Protein AF-A0A3L7W9H5-F1 (afdb_monomer_lite)

Structure (mmCIF, N/CA/C/O backbone):
data_AF-A0A3L7W9H5-F1
#
_entry.id   AF-A0A3L7W9H5-F1
#
loop_
_atom_site.group_PDB
_atom_site.id
_atom_site.type_symbol
_atom_site.label_atom_id
_atom_site.label_alt_id
_atom_site.label_comp_id
_atom_site.label_asym_id
_atom_site.label_entity_id
_atom_site.label_seq_id
_atom_site.pdbx_PDB_ins_code
_atom_site.Cartn_x
_atom_site.Cartn_y
_atom_site.Cartn_z
_atom_site.occupancy
_atom_site.B_iso_or_equiv
_atom_site.auth_seq_id
_atom_site.auth_comp_id
_atom_site.auth_asym_id
_atom_site.auth_atom_id
_atom_site.pdbx_PDB_model_num
ATOM 1 N N . CYS A 1 1 ? 23.645 6.326 -4.754 1.00 51.69 1 CYS A N 1
ATOM 2 C CA . CYS A 1 1 ? 22.865 5.122 -5.107 1.00 51.69 1 CYS A CA 1
ATOM 3 C C . CYS A 1 1 ? 21.530 5.191 -4.371 1.00 51.69 1 CYS A C 1
ATOM 5 O O . CYS A 1 1 ? 21.534 5.391 -3.162 1.00 51.69 1 CYS A O 1
ATOM 7 N N . GLY A 1 2 ? 20.391 5.114 -5.065 1.00 63.00 2 GLY A N 1
ATOM 8 C CA . GLY A 1 2 ? 19.113 4.893 -4.386 1.00 63.00 2 GLY A CA 1
ATOM 9 C C . GLY A 1 2 ? 19.090 3.464 -3.844 1.00 63.00 2 GLY A C 1
ATOM 10 O O . GLY A 1 2 ? 19.274 2.532 -4.619 1.00 63.00 2 GLY A O 1
ATOM 11 N N . THR A 1 3 ? 18.936 3.293 -2.532 1.00 83.44 3 THR A N 1
ATOM 12 C CA . THR A 1 3 ? 18.935 1.983 -1.845 1.00 83.44 3 THR A CA 1
ATOM 13 C C . THR A 1 3 ? 17.536 1.499 -1.465 1.00 83.44 3 THR A C 1
ATOM 15 O O . THR A 1 3 ? 17.373 0.353 -1.062 1.00 83.44 3 THR A O 1
ATOM 18 N N . LEU A 1 4 ? 16.518 2.354 -1.602 1.00 90.75 4 LEU A N 1
ATOM 19 C CA . LEU A 1 4 ? 15.141 2.071 -1.200 1.00 90.75 4 LEU A CA 1
ATOM 20 C C . LEU A 1 4 ? 14.231 2.004 -2.428 1.00 90.75 4 LEU A C 1
ATOM 22 O O . LEU A 1 4 ? 13.999 3.025 -3.081 1.00 90.75 4 LEU A O 1
ATOM 26 N N . LEU A 1 5 ? 13.705 0.809 -2.713 1.00 93.25 5 LEU A N 1
ATOM 27 C CA . LEU A 1 5 ? 12.764 0.569 -3.809 1.00 93.25 5 LEU A CA 1
ATOM 28 C C . LEU A 1 5 ? 11.443 1.316 -3.567 1.00 93.25 5 LEU A C 1
ATOM 30 O O . LEU A 1 5 ? 11.078 2.207 -4.329 1.00 93.25 5 LEU A O 1
ATOM 34 N N . THR A 1 6 ? 10.769 0.992 -2.468 1.00 94.56 6 THR A N 1
ATOM 35 C CA . THR A 1 6 ? 9.538 1.632 -1.994 1.00 94.56 6 THR A CA 1
ATOM 36 C C . THR A 1 6 ? 9.461 1.507 -0.469 1.00 94.56 6 THR A C 1
ATOM 38 O O . THR A 1 6 ? 10.292 0.836 0.146 1.00 94.56 6 THR A O 1
ATOM 41 N N . SER A 1 7 ? 8.464 2.143 0.140 1.00 94.38 7 SER A N 1
ATOM 42 C CA . SER A 1 7 ? 8.181 2.063 1.572 1.00 94.38 7 SER A CA 1
ATOM 43 C C . SER A 1 7 ? 6.737 1.644 1.789 1.00 94.38 7 SER A C 1
ATOM 45 O O . SER A 1 7 ? 5.834 2.231 1.195 1.00 94.38 7 SER A O 1
ATOM 47 N N . ALA A 1 8 ? 6.508 0.696 2.698 1.00 95.50 8 ALA A N 1
ATOM 48 C CA . ALA A 1 8 ? 5.183 0.471 3.259 1.00 95.50 8 ALA A CA 1
ATOM 49 C C . ALA A 1 8 ? 4.833 1.644 4.188 1.00 95.50 8 ALA A C 1
ATOM 51 O O . ALA A 1 8 ? 5.508 1.896 5.186 1.00 95.50 8 ALA A O 1
ATOM 52 N N . GLN A 1 9 ? 3.794 2.389 3.835 1.00 95.06 9 GLN A N 1
ATOM 53 C CA . GLN A 1 9 ? 3.324 3.560 4.556 1.00 95.06 9 GLN A CA 1
ATOM 54 C C . GLN A 1 9 ? 2.127 3.185 5.423 1.00 95.06 9 GLN A C 1
ATOM 56 O O . GLN A 1 9 ? 1.152 2.597 4.952 1.00 95.06 9 GLN A O 1
ATOM 61 N N . LYS A 1 10 ? 2.190 3.574 6.696 1.00 93.62 10 LYS A N 1
ATOM 62 C CA . LYS A 1 10 ? 1.054 3.541 7.615 1.00 93.62 10 LYS A CA 1
ATOM 63 C C . LYS A 1 10 ? 0.606 4.974 7.861 1.00 93.62 10 LYS A C 1
ATOM 65 O O . LYS A 1 10 ? 1.353 5.761 8.442 1.00 93.62 10 LYS A O 1
ATOM 70 N N . ASN A 1 11 ? -0.611 5.309 7.449 1.00 90.81 11 ASN A N 1
ATOM 71 C CA . ASN A 1 11 ? -1.142 6.670 7.507 1.00 90.81 11 ASN A CA 1
ATOM 72 C C . ASN A 1 11 ? -1.671 7.001 8.909 1.00 90.81 11 ASN A C 1
ATOM 74 O O . ASN A 1 11 ? -2.853 7.269 9.122 1.00 90.81 11 ASN A O 1
ATOM 78 N N . ILE A 1 12 ? -0.763 6.991 9.890 1.00 89.94 12 ILE A N 1
ATOM 79 C CA . ILE A 1 12 ? -1.073 7.248 11.303 1.00 89.94 12 ILE A CA 1
ATOM 80 C C . ILE A 1 12 ? -1.620 8.667 11.498 1.00 89.94 12 ILE A C 1
ATOM 82 O O . ILE A 1 12 ? -2.501 8.854 12.327 1.00 89.94 12 ILE A O 1
ATOM 86 N N . GLY A 1 13 ? -1.172 9.651 10.710 1.00 85.31 13 GLY A N 1
ATOM 87 C CA . GLY A 1 13 ? -1.681 11.024 10.802 1.00 85.31 13 GLY A CA 1
ATOM 88 C C . GLY A 1 13 ? -3.201 11.110 10.616 1.00 85.31 13 GLY A C 1
ATOM 89 O O . GLY A 1 13 ? -3.888 11.700 11.445 1.00 85.31 13 GLY A O 1
ATOM 90 N N . ALA A 1 14 ? -3.744 10.441 9.594 1.00 82.81 14 ALA A N 1
ATOM 91 C CA . ALA A 1 14 ? -5.190 10.382 9.367 1.00 82.81 14 ALA A CA 1
ATOM 92 C C . ALA A 1 14 ? -5.928 9.664 10.512 1.00 82.81 14 ALA A C 1
ATOM 94 O O . ALA A 1 14 ? -6.997 10.107 10.939 1.00 82.81 14 ALA A O 1
ATOM 95 N N . ALA A 1 15 ? -5.338 8.591 11.050 1.00 86.06 15 ALA A N 1
ATOM 96 C CA . ALA A 1 15 ? -5.889 7.872 12.198 1.00 86.06 15 ALA A CA 1
ATOM 97 C C . ALA A 1 15 ? -5.954 8.756 13.457 1.00 86.06 15 ALA A C 1
ATOM 99 O O . ALA A 1 15 ? -6.975 8.782 14.142 1.00 86.06 15 ALA A O 1
ATOM 100 N N . VAL A 1 16 ? -4.892 9.518 13.736 1.00 89.75 16 VAL A N 1
ATOM 101 C CA . VAL A 1 16 ? -4.820 10.436 14.882 1.00 89.75 16 VAL A CA 1
ATOM 102 C C . VAL A 1 16 ? -5.823 11.577 14.727 1.00 89.75 16 VAL A C 1
ATOM 104 O O . VAL A 1 16 ? -6.567 11.848 15.664 1.00 89.75 16 VAL A O 1
ATOM 107 N N . ILE A 1 17 ? -5.904 12.202 13.547 1.00 88.62 17 ILE A N 1
ATOM 108 C CA . ILE A 1 17 ? -6.881 13.270 13.272 1.00 88.62 17 ILE A CA 1
ATOM 109 C C . ILE A 1 17 ? -8.311 12.761 13.485 1.00 88.62 17 ILE A C 1
ATOM 111 O O . ILE A 1 17 ? -9.115 13.430 14.131 1.00 88.62 17 ILE A O 1
ATOM 115 N N . THR A 1 18 ? -8.617 11.556 12.997 1.00 85.12 18 THR A N 1
ATOM 116 C CA . THR A 1 18 ? -9.932 10.929 13.191 1.00 85.12 18 THR A CA 1
ATOM 117 C C . THR A 1 18 ? -10.233 10.729 14.674 1.00 85.12 18 THR A C 1
ATOM 119 O O . THR A 1 18 ? -11.291 11.141 15.138 1.00 85.12 18 THR A O 1
ATOM 122 N N . ALA A 1 19 ? -9.289 10.167 15.435 1.00 87.12 19 ALA A N 1
ATOM 123 C CA . ALA A 1 19 ? -9.467 9.924 16.865 1.00 87.12 19 ALA A CA 1
ATOM 124 C C . ALA A 1 19 ? -9.682 11.221 17.666 1.00 87.12 19 ALA A C 1
ATOM 126 O O . ALA A 1 19 ? -10.545 11.271 18.543 1.00 87.12 19 ALA A O 1
ATOM 127 N N . VAL A 1 20 ? -8.930 12.281 17.351 1.00 90.19 20 VAL A N 1
ATOM 128 C CA . VAL A 1 20 ? -9.084 13.597 17.991 1.00 90.19 20 VAL A CA 1
ATOM 129 C C . VAL A 1 20 ? -10.453 14.201 17.676 1.00 90.19 20 VAL A C 1
ATOM 131 O O . VAL A 1 20 ? -11.134 14.661 18.592 1.00 90.19 20 VAL A O 1
ATOM 134 N N . ASN A 1 21 ? -10.883 14.156 16.412 1.00 89.44 21 ASN A N 1
ATOM 135 C CA . ASN A 1 21 ? -12.187 14.672 15.992 1.00 89.44 21 ASN A CA 1
ATOM 136 C C . ASN A 1 21 ? -13.350 13.883 16.608 1.00 89.44 21 ASN A C 1
ATOM 138 O O . ASN A 1 21 ? -14.336 14.479 17.033 1.00 89.44 21 ASN A O 1
ATOM 142 N N . ASP A 1 22 ? -13.231 12.559 16.701 1.00 88.50 22 ASP A N 1
ATOM 143 C CA . ASP A 1 22 ? -14.232 11.708 17.344 1.00 88.50 22 ASP A CA 1
ATOM 144 C C . ASP A 1 22 ? -14.375 12.042 18.833 1.00 88.50 22 ASP A C 1
ATOM 146 O O . ASP A 1 22 ? -15.495 12.206 19.323 1.00 88.50 22 ASP A O 1
ATOM 150 N N . ASN A 1 23 ? -13.252 12.212 19.537 1.00 89.00 23 ASN A N 1
ATOM 151 C CA . ASN A 1 23 ? -13.262 12.642 20.931 1.00 89.00 23 ASN A CA 1
ATOM 152 C C . ASN A 1 23 ? -13.880 14.039 21.090 1.00 89.00 23 ASN A C 1
ATOM 154 O O . ASN A 1 23 ? -14.714 14.246 21.970 1.00 89.00 23 ASN A O 1
ATOM 158 N N . TYR A 1 24 ? -13.519 14.984 20.216 1.00 90.69 24 TYR A N 1
ATOM 159 C CA . TYR A 1 24 ? -14.103 16.327 20.196 1.00 90.69 24 TYR A CA 1
ATOM 160 C C . TYR A 1 24 ? -15.625 16.297 19.974 1.00 90.69 24 TYR A C 1
ATOM 162 O O . TYR A 1 24 ? -16.360 17.019 20.641 1.00 90.69 24 TYR A O 1
ATOM 170 N N . ALA A 1 25 ? -16.115 15.402 19.112 1.00 92.38 25 ALA A N 1
ATOM 171 C CA . ALA A 1 25 ? -17.540 15.173 18.870 1.00 92.38 25 ALA A CA 1
ATOM 172 C C . ALA A 1 25 ? -18.260 14.418 20.011 1.00 92.38 25 ALA A C 1
ATOM 174 O O . ALA A 1 25 ? -19.422 14.036 19.866 1.00 92.38 25 ALA A O 1
ATOM 175 N N . GLY A 1 26 ? -17.590 14.173 21.142 1.00 90.75 26 GLY A N 1
ATOM 176 C CA . GLY A 1 26 ? -18.165 13.526 22.320 1.00 90.75 26 GLY A CA 1
ATOM 177 C C . GLY A 1 26 ? -18.169 11.995 22.277 1.00 90.75 26 GLY A C 1
ATOM 178 O O . GLY A 1 26 ? -18.716 11.367 23.188 1.00 90.75 26 GLY A O 1
ATOM 179 N N . LYS A 1 27 ? -17.547 11.363 21.269 1.00 86.12 27 LYS A N 1
ATOM 180 C CA . LYS A 1 27 ? -17.359 9.906 21.256 1.00 86.12 27 LYS A CA 1
ATOM 181 C C . LYS A 1 27 ? -16.224 9.543 22.213 1.00 86.12 27 LYS A C 1
ATOM 183 O O . LYS A 1 27 ? -15.070 9.884 21.985 1.00 86.12 27 LYS A O 1
ATOM 188 N N . LYS A 1 28 ? -16.527 8.788 23.268 1.00 73.75 28 LYS A N 1
ATOM 189 C CA . LYS A 1 28 ? -15.563 8.417 24.325 1.00 73.75 28 LYS A CA 1
ATOM 190 C C . LYS A 1 28 ? -14.663 7.218 23.966 1.00 73.75 28 LYS A C 1
ATOM 192 O O . LYS A 1 28 ? -14.214 6.497 24.853 1.00 73.75 28 LYS A O 1
ATOM 197 N N . GLY A 1 29 ? -14.417 6.979 22.677 1.00 73.88 29 GLY A N 1
ATOM 198 C CA . GLY A 1 29 ? -13.701 5.795 22.189 1.00 73.88 29 GLY A CA 1
ATOM 199 C C . GLY A 1 29 ? -14.560 4.520 22.150 1.00 73.88 29 GLY A C 1
ATOM 200 O O . GLY A 1 29 ? -15.785 4.586 22.086 1.00 73.88 29 GLY A O 1
ATOM 201 N N . GLY A 1 30 ? -13.906 3.351 22.130 1.00 75.81 30 GLY A N 1
ATOM 202 C CA . GLY A 1 30 ? -14.553 2.025 22.101 1.00 75.81 30 GLY A CA 1
ATOM 203 C C . GLY A 1 30 ? -14.578 1.335 20.731 1.00 75.81 30 GLY A C 1
ATOM 204 O O . GLY A 1 30 ? -14.891 0.151 20.651 1.00 75.81 30 GLY A O 1
ATOM 205 N N . THR A 1 31 ? -14.195 2.035 19.660 1.00 77.00 31 THR A N 1
ATOM 206 C CA . THR A 1 31 ? -13.990 1.439 18.330 1.00 77.00 31 THR A CA 1
ATOM 207 C C . THR A 1 31 ? -12.520 1.537 17.946 1.00 77.00 31 THR A C 1
ATOM 209 O O . THR A 1 31 ? -11.945 2.624 17.946 1.00 77.00 31 THR A O 1
ATOM 212 N N . ASN A 1 32 ? -11.905 0.404 17.605 1.00 80.19 32 ASN A N 1
ATOM 213 C CA . ASN A 1 32 ? -10.532 0.390 17.112 1.00 80.19 32 ASN A CA 1
ATOM 214 C C . ASN A 1 32 ? -10.492 0.897 15.670 1.00 80.19 32 ASN A C 1
ATOM 216 O O . ASN A 1 32 ? -11.180 0.358 14.803 1.00 80.19 32 ASN A O 1
ATOM 220 N N . TYR A 1 33 ? -9.629 1.874 15.397 1.00 82.50 33 TYR A N 1
ATOM 221 C CA . TYR A 1 33 ? -9.277 2.213 14.024 1.00 82.50 33 TYR A CA 1
ATOM 222 C C . TYR A 1 33 ? -8.426 1.091 13.419 1.00 82.50 33 TYR A C 1
ATOM 224 O O . TYR A 1 33 ? -7.387 0.719 13.969 1.00 82.50 33 TYR A O 1
ATOM 232 N N . ILE A 1 34 ? -8.847 0.576 12.264 1.00 85.88 34 ILE A N 1
ATOM 233 C CA . ILE A 1 34 ? -8.083 -0.398 11.481 1.00 85.88 34 ILE A CA 1
ATOM 234 C C . ILE A 1 34 ? -7.722 0.254 10.149 1.00 85.88 34 ILE A C 1
ATOM 236 O O . ILE A 1 34 ? -8.588 0.518 9.314 1.00 85.88 34 ILE A O 1
ATOM 240 N N . GLY A 1 35 ? -6.432 0.523 9.954 1.00 88.50 35 GLY A N 1
ATOM 241 C CA . GLY A 1 35 ? -5.915 1.014 8.683 1.00 88.50 35 GLY A CA 1
ATOM 242 C C . GLY A 1 35 ? -5.826 -0.123 7.670 1.00 88.50 35 GLY A C 1
ATOM 243 O O . GLY A 1 35 ? -5.200 -1.142 7.943 1.00 88.50 35 GLY A O 1
ATOM 244 N N . THR A 1 36 ? -6.452 0.050 6.513 1.00 91.12 36 THR A N 1
ATOM 245 C CA . THR A 1 36 ? -6.529 -0.944 5.436 1.00 91.12 36 THR A CA 1
ATOM 246 C C . THR A 1 36 ? -6.135 -0.309 4.105 1.00 91.12 36 THR A C 1
ATOM 248 O O . THR A 1 36 ? -6.083 0.916 3.987 1.00 91.12 36 THR A O 1
ATOM 251 N N . LEU A 1 37 ? -5.897 -1.135 3.082 1.00 93.56 37 LEU A N 1
ATOM 252 C CA . LEU A 1 37 ? -5.732 -0.645 1.710 1.00 93.56 37 LEU A CA 1
ATOM 253 C C . LEU A 1 37 ? -7.006 0.056 1.205 1.00 93.56 37 LEU A C 1
ATOM 255 O O . LEU A 1 37 ? -6.917 1.028 0.461 1.00 93.56 37 LEU A O 1
ATOM 259 N N . LYS A 1 38 ? -8.188 -0.399 1.650 1.00 92.38 38 LYS A N 1
ATOM 260 C CA . LYS A 1 38 ? -9.496 0.131 1.233 1.00 92.38 38 LYS A CA 1
ATOM 261 C C . LYS A 1 38 ? -9.762 1.544 1.752 1.00 92.38 38 LYS A C 1
ATOM 263 O O . LYS A 1 38 ? -10.298 2.367 1.022 1.00 92.38 38 LYS A O 1
ATOM 268 N N . ASN A 1 39 ? -9.402 1.828 3.004 1.00 89.50 39 ASN A N 1
ATOM 269 C CA . ASN A 1 39 ? -9.604 3.147 3.619 1.00 89.50 39 ASN A CA 1
ATOM 270 C C . ASN A 1 39 ? -8.357 4.045 3.573 1.00 89.50 39 ASN A C 1
ATOM 272 O O . ASN A 1 39 ? -8.330 5.080 4.234 1.00 89.50 39 ASN A O 1
ATOM 276 N N . GLY A 1 40 ? -7.315 3.632 2.842 1.00 91.56 40 GLY A N 1
ATOM 277 C CA .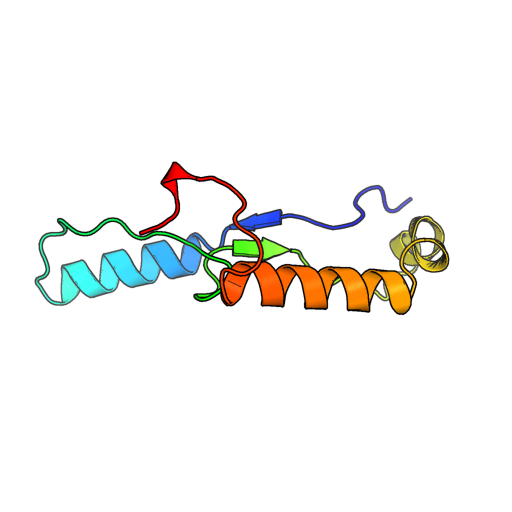 GLY A 1 40 ? -6.055 4.368 2.749 1.00 91.56 40 GLY A CA 1
ATOM 278 C C . GLY A 1 40 ? -5.289 4.465 4.070 1.00 91.56 40 GLY A C 1
ATOM 279 O O . GLY A 1 40 ? -4.425 5.322 4.212 1.00 91.56 40 GLY A O 1
ATOM 280 N N . GLY A 1 41 ? -5.584 3.625 5.064 1.00 91.75 41 GLY A N 1
ATOM 281 C CA . GLY A 1 41 ? -4.829 3.585 6.317 1.00 91.75 41 GLY A CA 1
ATOM 282 C C . GLY A 1 41 ? -3.441 2.957 6.161 1.00 91.75 41 GLY A C 1
ATOM 283 O O . GLY A 1 41 ? -2.543 3.240 6.959 1.00 91.75 41 GLY A O 1
ATOM 284 N N . VAL A 1 42 ? -3.252 2.138 5.122 1.00 94.38 42 VAL A N 1
ATOM 285 C CA . VAL A 1 42 ? -1.946 1.641 4.672 1.00 94.38 42 VAL A CA 1
ATOM 286 C C . VAL A 1 42 ? -1.841 1.698 3.150 1.00 94.38 42 VAL A C 1
ATOM 288 O O . VAL A 1 42 ? -2.851 1.628 2.453 1.00 94.38 42 VAL A O 1
ATOM 291 N N . GLN A 1 43 ? -0.617 1.808 2.641 1.00 95.19 43 GLN A N 1
ATOM 292 C CA . GLN A 1 43 ? -0.291 1.829 1.212 1.00 95.19 43 GLN A CA 1
ATOM 293 C C . GLN A 1 43 ? 1.212 1.587 1.019 1.00 95.19 43 GLN A C 1
ATOM 295 O O . GLN A 1 43 ? 1.956 1.510 1.994 1.00 95.19 43 GLN A O 1
ATOM 300 N N . ILE A 1 44 ? 1.675 1.501 -0.224 1.00 96.44 44 ILE A N 1
ATOM 301 C CA . ILE A 1 44 ? 3.096 1.664 -0.543 1.00 96.44 44 ILE A CA 1
ATOM 302 C C . ILE A 1 44 ? 3.311 3.023 -1.204 1.00 96.44 44 ILE A C 1
ATOM 304 O O . ILE A 1 44 ? 2.396 3.558 -1.834 1.00 96.44 44 ILE A O 1
ATOM 308 N N . ALA A 1 45 ? 4.511 3.583 -1.068 1.00 94.06 45 ALA A N 1
ATOM 309 C CA . ALA A 1 45 ? 4.902 4.728 -1.881 1.00 94.06 45 ALA A CA 1
ATOM 310 C C . ALA A 1 45 ? 4.844 4.356 -3.375 1.00 94.06 45 ALA A C 1
ATOM 312 O O . ALA A 1 45 ? 5.120 3.207 -3.738 1.00 94.06 45 ALA A O 1
ATOM 313 N N . THR A 1 46 ? 4.483 5.324 -4.225 1.00 92.31 46 THR A N 1
ATOM 314 C CA . THR A 1 46 ? 4.325 5.079 -5.665 1.00 92.31 46 THR A CA 1
ATOM 315 C C . THR A 1 46 ? 5.593 4.493 -6.286 1.00 92.31 46 THR A C 1
ATOM 317 O O . THR A 1 46 ? 6.713 4.861 -5.921 1.00 92.31 46 THR A O 1
ATOM 320 N N . LEU A 1 47 ? 5.391 3.575 -7.229 1.00 94.50 47 LEU A N 1
ATOM 321 C CA . LEU A 1 47 ? 6.445 2.999 -8.057 1.00 94.50 47 LEU A CA 1
ATOM 322 C C . LEU A 1 47 ? 6.748 3.858 -9.299 1.00 94.50 47 LEU A C 1
ATOM 324 O O . LEU A 1 47 ? 7.741 3.608 -9.977 1.00 94.50 47 LEU A O 1
ATOM 328 N N . ASP A 1 48 ? 5.955 4.900 -9.571 1.00 92.19 48 ASP A N 1
ATOM 329 C CA . ASP A 1 48 ? 6.199 5.881 -10.639 1.00 92.19 48 ASP A CA 1
ATOM 330 C C . ASP A 1 48 ? 7.214 6.944 -10.199 1.00 92.19 48 ASP A C 1
ATOM 332 O O . ASP A 1 48 ? 6.916 8.132 -10.073 1.00 92.19 48 ASP A O 1
ATOM 336 N N . ARG A 1 49 ? 8.432 6.487 -9.908 1.00 90.81 49 ARG A N 1
ATOM 337 C CA . ARG A 1 49 ? 9.538 7.325 -9.440 1.00 90.81 49 ARG A CA 1
ATOM 338 C C . ARG A 1 49 ? 10.385 7.818 -10.605 1.00 90.81 49 ARG A C 1
ATOM 340 O O . ARG A 1 49 ? 10.696 7.066 -11.526 1.00 90.81 49 ARG A O 1
ATOM 347 N N . THR A 1 50 ? 10.781 9.085 -10.551 1.00 91.69 50 THR A N 1
ATOM 348 C CA . THR A 1 50 ? 11.512 9.764 -11.636 1.00 91.69 50 THR A CA 1
ATOM 349 C C . THR A 1 50 ? 12.913 10.201 -11.223 1.00 91.69 50 THR A C 1
ATOM 351 O O . THR A 1 50 ? 13.664 10.735 -12.034 1.00 91.69 50 THR A O 1
ATOM 354 N N . GLU A 1 51 ? 13.285 10.011 -9.959 1.00 92.25 51 GLU A N 1
ATOM 355 C CA . GLU A 1 51 ? 14.565 10.452 -9.424 1.00 92.25 51 GLU A CA 1
ATOM 356 C C . GLU A 1 51 ? 15.721 9.634 -10.020 1.00 92.25 51 GLU A C 1
ATOM 358 O O . GLU A 1 51 ? 15.763 8.411 -9.879 1.00 92.25 51 GLU A O 1
ATOM 363 N N . SER A 1 52 ? 16.710 10.307 -10.622 1.00 92.31 52 SER A N 1
ATOM 364 C CA . SER A 1 52 ? 17.799 9.661 -11.379 1.00 92.31 52 SER A CA 1
ATOM 365 C C . SER A 1 52 ? 18.580 8.612 -10.584 1.00 92.31 52 SER A C 1
ATOM 367 O O . SER A 1 52 ? 18.998 7.591 -11.121 1.00 92.31 52 SER A O 1
ATOM 369 N N . ALA A 1 53 ? 18.776 8.839 -9.282 1.00 92.19 53 ALA A N 1
ATOM 370 C CA . ALA A 1 53 ? 19.481 7.894 -8.417 1.00 92.19 53 ALA A CA 1
ATOM 371 C C . ALA A 1 53 ? 18.677 6.615 -8.135 1.00 92.19 53 ALA A C 1
ATOM 373 O O . ALA A 1 53 ? 19.274 5.590 -7.807 1.00 92.19 53 ALA A O 1
ATOM 374 N N . TRP A 1 54 ? 17.347 6.684 -8.215 1.00 93.31 54 TRP A N 1
ATOM 375 C CA . TRP A 1 54 ? 16.458 5.539 -8.061 1.00 93.31 54 TRP A CA 1
ATOM 376 C C . TRP A 1 54 ? 16.306 4.797 -9.387 1.00 93.31 54 TRP A C 1
ATOM 378 O O . TRP A 1 54 ? 16.461 3.579 -9.413 1.00 93.31 54 TRP A O 1
ATOM 388 N N . THR A 1 55 ? 16.092 5.514 -10.497 1.00 92.88 55 THR A N 1
ATOM 389 C CA . THR A 1 55 ? 15.924 4.896 -11.824 1.00 92.88 55 THR A CA 1
ATOM 390 C C . THR A 1 55 ? 17.184 4.163 -12.276 1.00 92.88 55 THR A C 1
ATOM 392 O O . THR A 1 55 ? 17.074 3.089 -12.860 1.00 92.88 55 THR A O 1
ATOM 395 N N . ALA A 1 56 ? 18.373 4.667 -11.927 1.00 93.88 56 ALA A N 1
ATOM 396 C CA . ALA A 1 56 ? 19.638 3.979 -12.179 1.00 93.88 56 ALA A CA 1
ATOM 397 C C . ALA A 1 56 ? 19.761 2.625 -11.451 1.00 93.88 56 ALA A C 1
ATOM 399 O O . ALA A 1 56 ? 20.458 1.742 -11.941 1.00 93.88 56 ALA A O 1
ATOM 400 N N . THR A 1 57 ? 19.100 2.451 -10.299 1.00 93.56 57 THR A N 1
ATOM 401 C CA . THR A 1 57 ? 19.131 1.192 -9.531 1.00 93.56 57 THR A CA 1
ATOM 402 C C . THR A 1 57 ? 17.955 0.274 -9.877 1.00 93.56 57 THR A C 1
ATOM 404 O O . THR A 1 57 ? 18.132 -0.934 -9.997 1.00 93.56 57 THR A O 1
ATOM 407 N N . PHE A 1 58 ? 16.745 0.827 -10.001 1.00 94.25 58 PHE A N 1
ATOM 408 C CA . PHE A 1 58 ? 15.497 0.055 -10.026 1.00 94.25 58 PHE A CA 1
ATOM 409 C C . PHE A 1 58 ? 14.677 0.232 -11.305 1.00 94.25 58 PHE A C 1
ATOM 411 O O . PHE A 1 58 ? 13.742 -0.532 -11.519 1.00 94.25 58 PHE A O 1
ATOM 418 N N . GLY A 1 59 ? 14.997 1.201 -12.167 1.00 91.44 59 GLY A N 1
ATOM 419 C CA . GLY A 1 59 ? 14.144 1.569 -13.303 1.00 91.44 59 GLY A CA 1
ATOM 420 C C . GLY A 1 59 ? 13.914 0.437 -14.307 1.00 91.44 59 GLY A C 1
ATOM 421 O O . GLY A 1 59 ? 12.833 0.337 -14.872 1.00 91.44 59 GLY A O 1
ATOM 422 N N . THR A 1 60 ? 14.894 -0.450 -14.492 1.00 94.31 60 THR A N 1
ATOM 423 C CA . THR A 1 60 ? 14.753 -1.642 -15.349 1.00 94.31 60 THR A CA 1
ATOM 424 C C . THR A 1 60 ? 14.041 -2.806 -14.658 1.00 94.31 60 THR A C 1
ATOM 426 O O . THR A 1 60 ? 13.545 -3.698 -15.338 1.00 94.31 60 THR A O 1
ATOM 429 N N . LEU A 1 61 ? 13.984 -2.804 -13.322 1.00 93.56 61 LEU A N 1
ATOM 430 C CA . LEU A 1 61 ? 13.320 -3.830 -12.513 1.00 93.56 61 LEU A CA 1
ATOM 431 C C . LEU A 1 61 ? 11.841 -3.497 -12.283 1.00 93.56 61 LEU A C 1
ATOM 433 O O . LEU A 1 61 ? 11.008 -4.393 -12.198 1.00 93.56 61 LEU A O 1
ATOM 437 N N . VAL A 1 62 ? 11.506 -2.208 -12.188 1.00 95.69 62 VAL A N 1
ATOM 438 C CA . VAL A 1 62 ? 10.138 -1.723 -11.979 1.00 95.69 62 VAL A CA 1
ATOM 439 C C . VAL A 1 62 ? 9.472 -1.463 -13.323 1.00 95.69 62 VAL A C 1
ATOM 441 O O . VAL A 1 62 ? 9.356 -0.332 -13.796 1.00 95.69 62 VAL A O 1
ATOM 444 N N . THR A 1 63 ? 9.059 -2.554 -13.959 1.00 96.38 63 THR A N 1
ATOM 445 C CA . THR A 1 63 ? 8.406 -2.539 -15.269 1.00 96.38 63 THR A CA 1
ATOM 446 C C . THR A 1 63 ? 6.950 -2.070 -15.178 1.00 96.38 63 THR A C 1
ATOM 448 O O . THR A 1 63 ? 6.358 -1.976 -14.101 1.00 96.38 63 THR A O 1
ATOM 451 N N . ALA A 1 64 ? 6.342 -1.773 -16.331 1.00 96.50 64 ALA A N 1
ATOM 452 C CA . ALA A 1 64 ? 4.906 -1.498 -16.402 1.00 96.50 64 ALA A CA 1
ATOM 453 C C . ALA A 1 64 ? 4.064 -2.707 -15.958 1.00 96.50 64 ALA A C 1
ATOM 455 O O . ALA A 1 64 ? 3.057 -2.528 -15.279 1.00 96.50 64 ALA A O 1
ATOM 456 N N . GLU A 1 65 ? 4.515 -3.917 -16.295 1.00 97.19 65 GLU A N 1
ATOM 457 C CA . GLU A 1 65 ? 3.894 -5.175 -15.877 1.00 97.19 65 GLU A CA 1
ATOM 458 C C . GLU A 1 65 ? 3.903 -5.323 -14.353 1.00 97.19 65 GLU A C 1
ATOM 460 O O . GLU A 1 65 ? 2.837 -5.468 -13.765 1.00 97.19 65 GLU A O 1
ATOM 465 N N . LEU A 1 66 ? 5.058 -5.146 -13.696 1.00 97.06 66 LEU A N 1
ATOM 466 C CA . LEU A 1 66 ? 5.150 -5.231 -12.234 1.00 97.06 66 LEU A CA 1
ATOM 467 C C . LEU A 1 66 ? 4.203 -4.240 -11.542 1.00 97.06 66 LEU A C 1
ATOM 469 O O . LEU A 1 66 ? 3.560 -4.570 -10.548 1.00 97.06 66 LEU A O 1
ATOM 473 N N . LYS A 1 67 ? 4.105 -3.009 -12.057 1.00 97.12 67 LYS A N 1
ATOM 474 C CA . LYS A 1 67 ? 3.183 -2.004 -11.508 1.00 97.12 67 LYS A CA 1
ATOM 475 C C . LYS A 1 67 ? 1.725 -2.448 -11.643 1.00 97.12 67 LYS A C 1
ATOM 477 O O . LYS A 1 67 ? 0.977 -2.352 -10.674 1.00 97.12 67 LYS A O 1
ATOM 482 N N . ALA A 1 68 ? 1.350 -2.994 -12.800 1.00 97.81 68 ALA A N 1
ATOM 483 C CA . ALA A 1 68 ? 0.011 -3.526 -13.026 1.00 97.81 68 ALA A CA 1
ATOM 484 C C . ALA A 1 68 ? -0.305 -4.722 -12.111 1.00 97.81 68 ALA A C 1
ATOM 486 O O . ALA A 1 68 ? -1.405 -4.796 -11.567 1.00 97.81 68 ALA A O 1
ATOM 487 N N . GLU A 1 69 ? 0.653 -5.624 -11.886 1.00 97.88 69 GLU A N 1
ATOM 488 C CA . GLU A 1 69 ? 0.501 -6.749 -1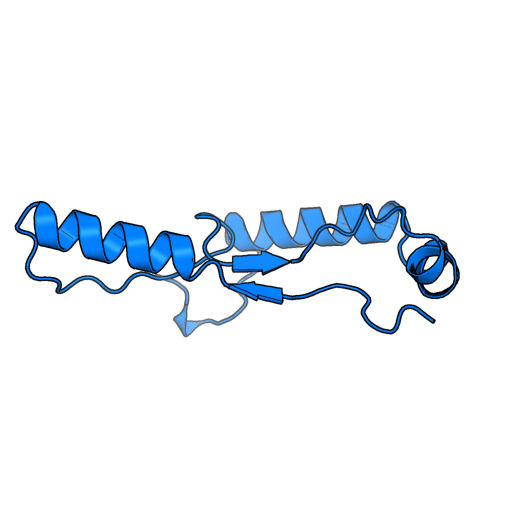0.955 1.00 97.88 69 GLU A CA 1
ATOM 489 C C . GLU A 1 69 ? 0.294 -6.278 -9.511 1.00 97.88 69 GLU A C 1
ATOM 491 O O . GLU A 1 69 ? -0.572 -6.796 -8.804 1.00 97.88 69 GLU A O 1
ATOM 496 N N . VAL A 1 70 ? 1.047 -5.266 -9.071 1.00 97.38 70 VAL A N 1
ATOM 497 C CA . VAL A 1 70 ? 0.899 -4.677 -7.733 1.00 97.38 70 VAL A CA 1
ATOM 498 C C . VAL A 1 70 ? -0.477 -4.027 -7.563 1.00 97.38 70 VAL A C 1
ATOM 500 O O . VAL A 1 70 ? -1.119 -4.221 -6.526 1.00 97.38 70 VAL A O 1
ATOM 503 N N . ASP A 1 71 ? -0.961 -3.299 -8.570 1.00 96.88 71 ASP A N 1
ATOM 504 C CA . ASP A 1 71 ? -2.293 -2.688 -8.544 1.00 96.88 71 ASP A CA 1
ATOM 505 C C . ASP A 1 71 ? -3.414 -3.737 -8.571 1.00 96.88 71 ASP A C 1
ATOM 507 O O . ASP A 1 71 ? -4.382 -3.626 -7.811 1.00 96.88 71 ASP A O 1
ATOM 511 N N . ALA A 1 72 ? -3.263 -4.794 -9.373 1.00 98.00 72 ALA A N 1
ATOM 512 C CA . ALA A 1 72 ? -4.199 -5.913 -9.412 1.00 98.00 72 ALA A CA 1
ATOM 513 C C . ALA A 1 72 ? -4.249 -6.655 -8.068 1.00 98.00 72 ALA A C 1
ATOM 515 O O . ALA A 1 72 ? -5.333 -6.931 -7.554 1.00 98.00 72 ALA A O 1
ATOM 516 N N . LEU A 1 73 ? -3.095 -6.913 -7.445 1.00 97.50 73 LEU A N 1
ATOM 517 C CA . LEU A 1 73 ? -3.026 -7.533 -6.122 1.00 97.50 73 LEU A CA 1
ATOM 518 C C . LEU A 1 73 ? -3.656 -6.638 -5.049 1.00 97.50 73 LEU A C 1
ATOM 520 O O . LEU A 1 73 ? -4.403 -7.123 -4.200 1.00 97.50 73 LEU A O 1
ATOM 524 N N . LYS A 1 74 ? -3.403 -5.324 -5.088 1.00 96.56 74 LYS A N 1
ATOM 525 C CA . LYS A 1 74 ? -4.057 -4.362 -4.192 1.00 96.56 74 LYS A CA 1
ATOM 526 C C . LYS A 1 74 ? -5.578 -4.419 -4.343 1.00 96.56 74 LYS A C 1
ATOM 528 O O . LYS A 1 74 ? -6.269 -4.436 -3.324 1.00 96.56 74 LYS A O 1
ATOM 533 N N . ALA A 1 75 ? -6.093 -4.458 -5.573 1.00 96.94 75 ALA A N 1
ATOM 534 C CA . ALA A 1 75 ? -7.524 -4.589 -5.835 1.00 96.94 75 ALA A CA 1
ATOM 535 C C . ALA A 1 75 ? -8.082 -5.904 -5.269 1.00 96.94 75 ALA A C 1
ATOM 537 O O . ALA A 1 75 ? -9.035 -5.858 -4.495 1.00 96.94 75 ALA A O 1
ATOM 538 N N . ALA A 1 76 ? -7.412 -7.030 -5.528 1.00 96.62 76 ALA A N 1
ATOM 539 C CA . ALA A 1 76 ? -7.808 -8.346 -5.027 1.00 96.62 76 ALA A CA 1
ATOM 540 C C . ALA A 1 76 ? -7.804 -8.438 -3.488 1.00 96.62 76 ALA A C 1
ATOM 542 O O . ALA A 1 76 ? -8.617 -9.141 -2.892 1.00 96.62 76 ALA A O 1
ATOM 543 N N . ILE A 1 77 ? -6.907 -7.716 -2.805 1.00 94.88 77 ILE A N 1
ATOM 544 C CA . ILE A 1 77 ? -6.934 -7.621 -1.336 1.00 94.88 77 ILE A CA 1
ATOM 545 C C . ILE A 1 77 ? -8.099 -6.739 -0.861 1.00 94.88 77 ILE A C 1
ATOM 547 O O . ILE A 1 77 ? -8.715 -7.024 0.165 1.00 94.88 77 ILE A O 1
ATOM 551 N N . ILE A 1 78 ? -8.408 -5.653 -1.578 1.00 94.25 78 ILE A N 1
ATOM 552 C CA . ILE A 1 78 ? -9.509 -4.737 -1.237 1.00 94.25 78 ILE A CA 1
ATOM 553 C C . ILE A 1 78 ? -10.881 -5.393 -1.443 1.00 94.25 78 ILE A C 1
ATOM 555 O O . ILE A 1 78 ? -11.785 -5.151 -0.638 1.00 94.25 78 ILE A O 1
ATOM 559 N N . ASP A 1 79 ? -11.046 -6.181 -2.507 1.00 95.12 79 ASP A N 1
ATOM 560 C CA . ASP A 1 79 ? -12.292 -6.890 -2.817 1.00 95.12 79 ASP A CA 1
ATOM 561 C C . ASP A 1 79 ? -12.451 -8.215 -2.049 1.00 95.12 79 ASP A C 1
ATOM 563 O O . ASP A 1 79 ? -13.562 -8.734 -1.949 1.00 95.12 79 ASP A O 1
ATOM 567 N N . GLY A 1 80 ? -11.374 -8.705 -1.426 1.00 92.38 80 GLY A N 1
ATOM 568 C CA . GLY A 1 80 ? -11.372 -9.895 -0.577 1.00 92.38 80 GLY A CA 1
ATOM 569 C C . GLY A 1 80 ? -11.077 -11.205 -1.311 1.00 92.38 80 GLY A C 1
ATOM 570 O O . GLY A 1 80 ? -11.051 -12.252 -0.664 1.00 92.38 80 GLY A O 1
ATOM 571 N N . SER A 1 81 ? -10.807 -11.170 -2.619 1.00 94.69 81 SER A N 1
ATOM 572 C CA . SER A 1 81 ? -10.361 -12.333 -3.400 1.00 94.69 81 SER A CA 1
ATOM 573 C C . SER A 1 81 ? -9.013 -12.870 -2.915 1.00 94.69 81 SER A C 1
ATOM 575 O O . SER A 1 81 ? -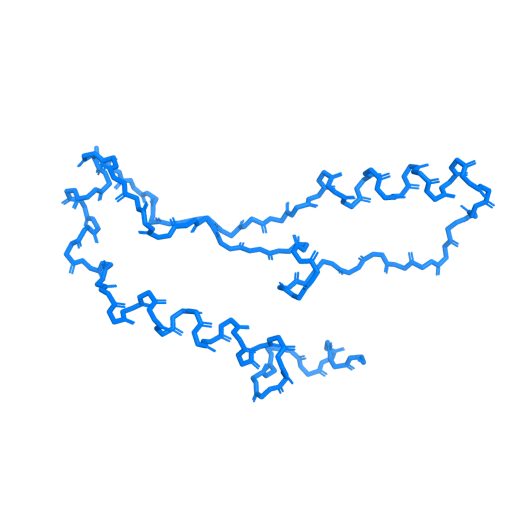8.760 -14.072 -2.982 1.00 94.69 81 SER A O 1
ATOM 577 N N . VAL A 1 82 ? -8.155 -11.989 -2.390 1.00 94.25 82 VAL A N 1
ATOM 578 C CA . VAL A 1 82 ? -6.913 -12.347 -1.697 1.00 94.25 82 VAL A CA 1
ATOM 579 C C . VAL A 1 82 ? -7.022 -11.948 -0.233 1.00 94.25 82 VAL A C 1
ATOM 581 O O . VAL A 1 82 ? -7.144 -10.772 0.108 1.00 94.25 82 VAL A O 1
ATOM 584 N N . VAL A 1 83 ? -6.905 -12.931 0.657 1.00 91.12 83 VAL A N 1
ATOM 585 C CA . VAL A 1 83 ? -6.900 -12.694 2.101 1.00 91.12 83 VAL A CA 1
ATOM 586 C C . VAL A 1 83 ? -5.490 -12.868 2.644 1.00 91.12 83 VAL A C 1
ATOM 588 O O . VAL A 1 83 ? -4.912 -13.946 2.570 1.00 91.12 83 VAL A O 1
ATOM 591 N N . VAL A 1 84 ? -4.942 -11.794 3.213 1.00 88.81 84 VAL A N 1
ATOM 592 C CA . VAL A 1 84 ? -3.559 -11.768 3.717 1.00 88.81 84 VAL A CA 1
ATOM 593 C C . VAL A 1 84 ? -3.433 -12.466 5.076 1.00 88.81 84 VAL A C 1
ATOM 595 O O . VAL A 1 84 ? -2.404 -13.066 5.369 1.00 88.81 84 VAL A O 1
ATOM 598 N N . LEU A 1 85 ? -4.469 -12.388 5.918 1.00 82.25 85 LEU A N 1
ATOM 599 C CA . LEU A 1 85 ? -4.516 -13.013 7.242 1.00 82.25 85 LEU A CA 1
ATOM 600 C C . LEU A 1 85 ? -5.941 -13.485 7.535 1.00 82.25 85 LEU A C 1
ATOM 602 O O . LEU A 1 85 ? -6.878 -12.688 7.486 1.00 82.25 85 LEU A O 1
ATOM 606 N N . ASP A 1 86 ? -6.107 -14.758 7.892 1.00 75.94 86 ASP A N 1
ATOM 607 C CA . ASP A 1 86 ? -7.433 -15.349 8.115 1.00 75.94 86 ASP A CA 1
ATOM 608 C C . ASP A 1 86 ? -8.216 -14.692 9.256 1.00 75.94 86 ASP A C 1
ATOM 610 O O . ASP A 1 86 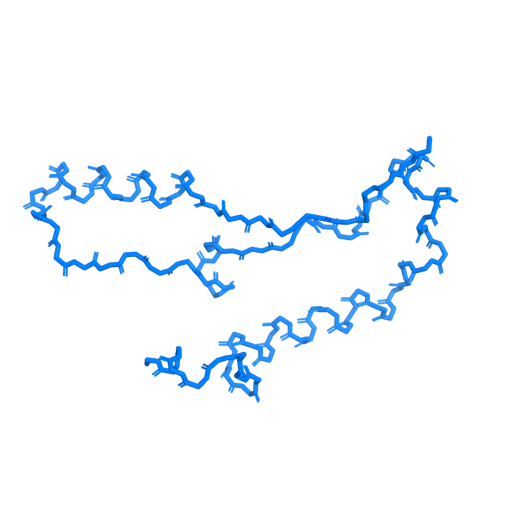? -9.434 -14.559 9.170 1.00 75.94 86 ASP A O 1
ATOM 614 N N . TRP A 1 87 ? -7.528 -14.220 10.298 1.00 73.69 87 TRP A N 1
ATOM 615 C CA . TRP A 1 87 ? -8.165 -13.528 11.422 1.00 73.69 87 TRP A CA 1
ATOM 616 C C . TRP A 1 87 ? -8.581 -12.086 11.094 1.00 73.69 87 TRP A C 1
ATOM 618 O O . TRP A 1 87 ? -9.349 -11.485 11.843 1.00 73.69 87 TRP A O 1
ATOM 628 N N . ALA A 1 88 ? -8.078 -11.513 9.995 1.00 62.03 88 ALA A N 1
ATOM 629 C CA . ALA A 1 88 ? -8.412 -10.158 9.558 1.00 62.03 88 ALA A CA 1
ATOM 630 C C . ALA A 1 88 ? -9.684 -10.104 8.690 1.00 62.03 88 ALA A C 1
ATOM 632 O O . ALA A 1 88 ? -10.103 -9.013 8.303 1.00 62.03 88 ALA A O 1
ATOM 633 N N . LYS A 1 89 ? -10.314 -11.258 8.419 1.00 60.19 89 LYS A N 1
ATOM 634 C CA . LYS A 1 89 ? -11.674 -11.357 7.877 1.00 60.19 89 LYS A CA 1
ATOM 635 C C . LYS A 1 89 ? -12.647 -10.845 8.950 1.00 60.19 89 LYS A C 1
ATOM 637 O O . LYS A 1 89 ? -13.028 -11.600 9.841 1.00 60.19 89 LYS A O 1
ATOM 642 N N . LYS A 1 90 ? -12.976 -9.555 8.933 1.00 50.56 90 LYS A N 1
ATOM 643 C CA . LYS A 1 90 ? -14.096 -9.008 9.710 1.00 50.56 90 LYS A CA 1
ATOM 644 C C . LYS A 1 90 ? -15.278 -8.765 8.797 1.00 50.56 90 LYS A C 1
ATOM 646 O O . LYS A 1 90 ? -15.073 -8.048 7.794 1.00 50.56 90 LYS A O 1
#

Radius of gyration: 17.22 Å; chains: 1; bounding box: 41×32×41 Å

pLDDT: mean 89.07, std 9.65, range [50.56, 98.0]

Sequence (90 aa):
CGTLLTSAQKNIGAAVITAVNDNYAGKKGGTNYIGTLKNGGVQIATLDRTESAWTATFGTLVTAELKAEVDALKAAIIDGSVVVLDWAKK

Secondary structure (DSSP, 8-state):
----S--EEE-HHHHHHHHHHHHHTT----S-----TTTTSEEE--S----HHHHHHHTTTS-HHHHHHHHHHHHHHHHTSS-S-GGG--

Foldseek 3Di:
DPPDQKDKDAPVVVVVVVVVVCVVVVNPDDDDDDQALQVPRIDIDDNPDDDPVNCVPCVVVSDPVVNVVVVVVSVCCNVVVDPPDPVPPD

=== Feature glossary ===
Legend for the data blocks above and below:

— What the protein is —

Sequence gives the chain of amino acids in standard one-letter code (A=alanine, C=cysteine, …, Y=tyrosine), read N→C. It is the only feature that is directly encoded by the gene; all structural features are derived from the folded form of this sequence.

The annotation block draws on four external resources. InterPro: which protein families and domains the sequence belongs to. GO: standardized terms for what the protein does, what process it participates in, and where in the cell it acts. CATH: which structural fold it has in the CATH hierarchy. Organism: the species of origin.

— Where its atoms are —

Atomic coordinates in PDBx/mmCIF format — the same representation the Protein Data Bank distributes. Eac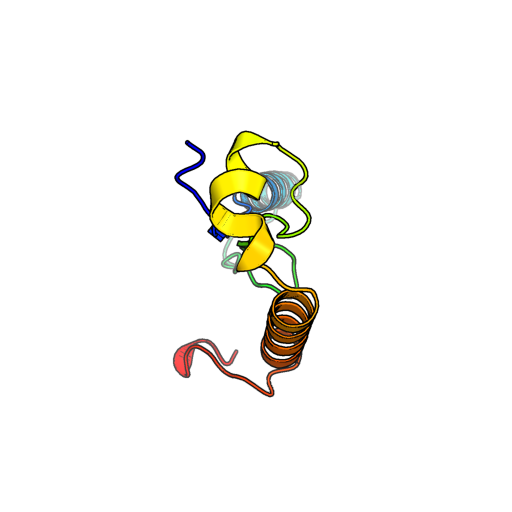h line of the _atom_site loop places one backbone atom in Cartesian space (units: ångströms, origin: arbitrary).

Six rendered views show the 3D structure from the faces of a cube — i.e. along ±x, ±y, ±z. Rendering representation is drawn randomly per protein from cartoon (secondary-structure ribbons), sticks (backbone bonds), or molecular surface; coloring is either N→C rainbow (blue at the N-terminus through red at the C-terminus) or one color per chain.

— Local backbone conformation —

DSSP 8-state secondary structure assigns each residue one of H (α-helix), G (3₁₀-helix), I (π-helix), E (extended β-strand), B (isolated β-bridge), T (hydrogen-bonded turn), S (bend), or '-' (coil). The assignment is computed from backbone hydrogen-bond geometry via the Kabsch–Sander algorithm.

P-SEA three-state annotation labels each residue as helix, strand, or coil based purely on the geometry of the Cα trace. It serves as a fallback when the full backbone (and thus DSSP) is unavailable.

φ (phi) and ψ (psi) are the two rotatable backbone dihedrals per residue: φ is the C(i-1)–N–Cα–C torsion, ψ is the N–Cα–C–N(i+1) torsion, both in degrees on (−180°, 180°]. α-helical residues cluster near (−60°, −45°); β-strand residues near (−120°, +130°). A Ramachandran plot is simply a scatter of (φ, ψ) for every residue.

— Global shape and packing —

Radius of gyration (Rg) is the root-mean-square distance of Cα atoms from their centroid — a single number for overall size and compactness. A globular domain of N residues has Rg ≈ 2.2·N^0.38 Å; an extended or disordered chain has a much larger Rg. The Cα contact count is the number of residue pairs whose Cα atoms are within 8 Å and are more than four positions apart in sequence — a standard proxy for tertiary packing density. The bounding box is the smallest axis-aligned box enclosing all Cα atoms.

Accessible surface area quantifies burial. A residue with SASA near zero is packed into the hydrophobic core; one with SASA >100 Å² sits on the surface. Computed here via the Shrake–Rupley numerical algorithm with a 1.4 Å probe.

The contact map is a binary N×N matrix image: pixel (i, j) is dark where Cα_i and Cα_j are within 8 Å and |i−j|>4. Because the |i−j|>4 filter removes local helical contacts, off-diagonal stripes parallel to the main diagonal indicate parallel β-sheets; stripes perpendicular to it indicate antiparallel β-sheets. The Ramachandran plot scatters every residue's (φ, ψ) pair against the sterically allowed regions. The PAE heatmap renders the predicted-aligned-error matrix.

— Structural neighborhood —

A 3Di character summarizes, for each residue, the relative orientation of the Cα frame of its nearest spatial neighbor. Because it encodes fold topology rather than chemistry, 3Di alignments detect remote structural similarity that sequence alignment misses.

Structural nearest neighbors (via Foldseek easy-search vs the PDB). Reported per hit: target PDB id, E-value, and alignment TM-score. A TM-score above ~0.5 is the conventional threshold for 'same fold'.

— Confidence and disorder —

For AlphaFold models, the B-factor field carries pLDDT — the model's own estimate of local accuracy on a 0–100 scale. Regions with pLDDT<50 should be treated as essentially unmodeled; they often correspond to intrinsically disordered segments.

B-factor (Debye–Waller factor) reflects atomic displacement in the crystal lattice. It is an experimental observable (units Å²), not a prediction; low values mean the atom is pinned down, high values mean it moves or is heterogeneous across the crystal.

Predicted Aligned Error (PAE) is an AlphaFold confiden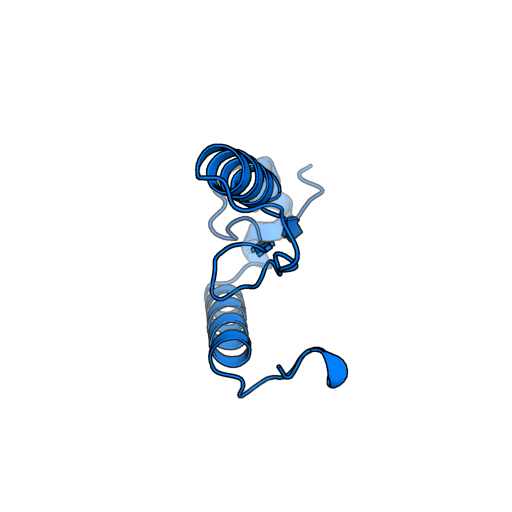ce matrix: entry (i, j) is the expected error in the position of residue j, in ångströms, when the prediction is superimposed on the true structure at residue i. Low PAE within a block of residues means that block is internally rigid and well-predicted; high PAE between two blocks means their relative placement is uncertain even if each block individually is confident.